Protein AF-A0A946VKT8-F1 (afdb_monomer_lite)

pLDDT: mean 88.97, std 10.98, range [55.47, 98.38]

Sequence (87 aa):
MNKTLLATAVASAAILSGISQPAVSHEAGDWIFRIGATNVDPDASSSLISTADTGALPGTGADVDDNTQLGLNLVYMLSDNIGVEVL

Radius of gyration: 26.4 Å; chains: 1; bounding box: 50×54×59 Å

Foldseek 3Di:
DPVVVVVVVVVVVVVVVVPPDPPDQDFAFDKDKDKDKDKDDDPDDAFADADPVRGGDPPHGDDDDMDIDIDIKIWHHNGSPDIDMDD

Secondary structure (DSSP, 8-state):
--HHHHHHHHHHHHHHHTT--------TT-EEEEEEEEEE------PPPEETTTEEPTT-------EEEEEEEEEEEEETTEEEEE-

Structure (mmCIF, N/CA/C/O backbone):
data_AF-A0A946VKT8-F1
#
_entry.id   AF-A0A946VKT8-F1
#
loop_
_atom_site.group_PDB
_atom_site.id
_atom_site.type_symbol
_atom_site.label_atom_id
_atom_site.label_alt_id
_atom_site.label_comp_id
_atom_site.label_asym_id
_atom_site.label_entity_id
_atom_site.label_seq_id
_atom_site.pdbx_PDB_ins_code
_atom_site.Cartn_x
_atom_site.Cartn_y
_atom_site.Cartn_z
_atom_site.occupancy
_atom_site.B_iso_or_equiv
_atom_site.auth_seq_id
_atom_site.auth_comp_id
_atom_site.auth_asym_id
_atom_site.auth_atom_id
_atom_site.pdbx_PDB_model_num
ATOM 1 N N . MET A 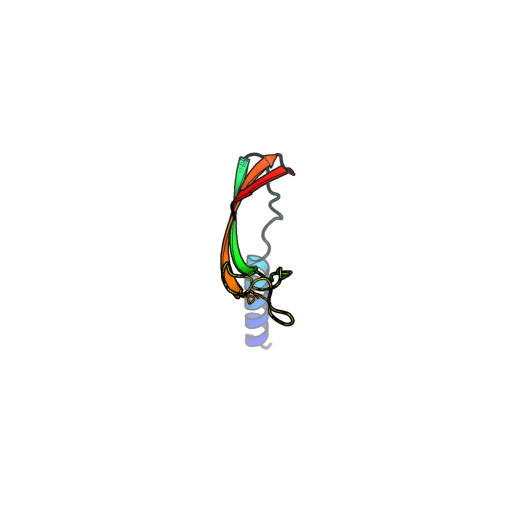1 1 ? -24.512 -41.227 27.175 1.00 55.47 1 MET A N 1
ATOM 2 C CA . MET A 1 1 ? -24.372 -39.804 26.789 1.00 55.47 1 MET A CA 1
ATOM 3 C C . MET A 1 1 ? -22.903 -39.502 26.582 1.00 55.47 1 MET A C 1
ATOM 5 O O . MET A 1 1 ? -22.105 -39.729 27.485 1.00 55.47 1 MET A O 1
ATOM 9 N N . ASN A 1 2 ? -22.545 -39.053 25.385 1.00 63.88 2 ASN A N 1
ATOM 10 C CA . ASN A 1 2 ? -21.162 -38.968 24.927 1.00 63.88 2 ASN A CA 1
ATOM 11 C C . ASN A 1 2 ? -20.564 -37.664 25.462 1.00 63.88 2 ASN A C 1
ATOM 13 O O . ASN A 1 2 ? -20.596 -36.634 24.797 1.00 63.88 2 ASN A O 1
ATOM 17 N N . LYS A 1 3 ? -20.088 -37.705 26.710 1.00 71.12 3 LYS A N 1
ATOM 18 C CA . LYS A 1 3 ? -19.584 -36.551 27.480 1.00 71.12 3 LYS A CA 1
ATOM 19 C C . LYS A 1 3 ? -18.526 -35.759 26.697 1.00 71.12 3 LYS A C 1
ATOM 21 O O . LYS A 1 3 ? -18.462 -34.544 26.813 1.00 71.12 3 LYS A O 1
ATOM 26 N N . THR A 1 4 ? -17.774 -36.452 25.844 1.00 74.56 4 THR A N 1
ATOM 27 C CA . THR A 1 4 ? -16.777 -35.895 24.926 1.00 74.56 4 THR A CA 1
ATOM 28 C C . THR A 1 4 ? -17.395 -35.012 23.840 1.00 74.56 4 THR A C 1
ATOM 30 O O . THR A 1 4 ? -16.926 -33.903 23.643 1.00 74.56 4 THR A O 1
ATOM 33 N N . LEU A 1 5 ? -18.488 -35.438 23.194 1.00 77.12 5 LEU A N 1
ATOM 34 C CA . LEU A 1 5 ? -19.201 -34.629 22.190 1.00 77.12 5 LEU A CA 1
ATOM 35 C C . LEU A 1 5 ? -19.796 -33.362 22.808 1.00 77.12 5 LEU A C 1
ATOM 37 O O . LEU A 1 5 ? -19.745 -32.294 22.207 1.00 77.12 5 LEU A O 1
ATOM 41 N N . LEU A 1 6 ? -20.321 -33.479 24.030 1.00 78.75 6 LEU A N 1
ATOM 42 C CA . LEU A 1 6 ? -20.880 -32.344 24.757 1.00 78.75 6 LEU A CA 1
ATOM 43 C C . LEU A 1 6 ? -19.782 -31.345 25.161 1.00 78.75 6 LEU A C 1
ATOM 45 O O . LEU A 1 6 ? -19.956 -30.143 24.995 1.00 78.75 6 LEU A O 1
ATOM 49 N N . ALA A 1 7 ? -18.629 -31.840 25.621 1.00 80.12 7 ALA A N 1
ATOM 50 C CA . ALA A 1 7 ? -17.470 -31.009 25.941 1.00 80.12 7 ALA A CA 1
ATOM 51 C C . ALA A 1 7 ? -16.899 -30.302 24.699 1.00 80.12 7 ALA A C 1
ATOM 53 O O . ALA A 1 7 ? -16.601 -29.112 24.761 1.00 80.12 7 ALA A O 1
ATOM 54 N N . THR A 1 8 ? -16.806 -30.993 23.558 1.00 81.06 8 THR A N 1
ATOM 55 C CA . THR A 1 8 ? -16.360 -30.393 22.291 1.00 81.06 8 THR A CA 1
ATOM 56 C C . THR A 1 8 ? -17.337 -29.330 21.790 1.00 81.06 8 THR A C 1
ATOM 58 O O . THR A 1 8 ? -16.897 -28.272 21.346 1.00 81.06 8 THR A O 1
ATOM 61 N N . ALA A 1 9 ? -18.649 -29.562 21.900 1.00 82.88 9 ALA A N 1
ATOM 62 C CA . ALA A 1 9 ? -19.672 -28.590 21.506 1.00 82.88 9 ALA A CA 1
ATOM 63 C C . ALA A 1 9 ? -19.641 -27.321 22.377 1.00 82.88 9 ALA A C 1
ATOM 65 O O . ALA A 1 9 ? -19.731 -26.211 21.862 1.00 82.88 9 ALA A O 1
ATOM 66 N N . VAL A 1 10 ? -19.448 -27.467 23.691 1.00 83.56 10 VAL A N 1
ATOM 67 C CA . VAL A 1 10 ? -19.329 -26.324 24.612 1.00 83.56 10 VAL A CA 1
ATOM 68 C C . VAL A 1 10 ? -18.025 -25.555 24.379 1.00 83.56 10 VAL A C 1
ATOM 70 O O . VAL A 1 10 ? -18.042 -24.328 24.358 1.00 83.56 10 VAL A O 1
ATOM 73 N N . ALA A 1 11 ? -16.909 -26.250 24.139 1.00 81.81 11 ALA A N 1
ATOM 74 C CA . ALA A 1 11 ? -15.629 -25.607 23.843 1.00 81.81 11 ALA A CA 1
ATOM 75 C C . ALA A 1 11 ? -15.667 -24.815 22.525 1.00 81.81 11 ALA A C 1
ATOM 77 O O . ALA A 1 11 ? -15.204 -23.680 22.472 1.00 81.81 11 ALA A O 1
ATOM 78 N N . SER A 1 12 ? -16.268 -25.377 21.473 1.00 76.62 12 SER A N 1
ATOM 79 C CA . SER A 1 12 ? -16.419 -24.688 20.184 1.00 76.62 12 SER A CA 1
ATOM 80 C C . SER A 1 12 ? -17.388 -23.505 20.265 1.00 76.62 12 SER A C 1
ATOM 82 O O . SER A 1 12 ? -17.079 -22.442 19.730 1.00 76.62 12 SER A O 1
ATOM 84 N N . ALA A 1 13 ? -18.496 -23.626 21.003 1.00 78.44 13 ALA A N 1
ATOM 85 C CA . ALA A 1 13 ? -19.403 -22.506 21.259 1.00 78.44 13 ALA A CA 1
ATOM 86 C C . ALA A 1 13 ? -18.734 -21.373 22.060 1.00 78.44 13 ALA A C 1
ATOM 88 O O . ALA A 1 13 ? -18.923 -20.203 21.732 1.00 78.44 13 ALA A O 1
ATOM 89 N N . ALA A 1 14 ? -17.907 -21.703 23.059 1.00 77.94 14 ALA A N 1
ATOM 90 C CA . ALA A 1 14 ? -17.157 -20.713 23.832 1.00 77.94 14 ALA A CA 1
ATOM 91 C C . ALA A 1 14 ? -16.144 -19.954 22.959 1.00 77.94 14 ALA A C 1
ATOM 93 O O . ALA A 1 14 ? -16.084 -18.726 23.021 1.00 77.94 14 ALA A O 1
ATOM 94 N N . ILE A 1 15 ? -15.416 -20.664 22.090 1.00 77.06 15 ILE A N 1
ATOM 95 C CA . ILE A 1 15 ? -14.471 -20.052 21.144 1.00 77.06 15 ILE A CA 1
ATOM 96 C C . ILE A 1 15 ? -15.206 -19.111 20.184 1.00 77.06 15 ILE A C 1
ATOM 98 O O . ILE A 1 15 ? -14.787 -17.970 20.031 1.00 77.06 15 ILE A O 1
ATOM 102 N N . LEU A 1 16 ? -16.326 -19.547 19.596 1.00 71.75 16 LEU A N 1
ATOM 103 C CA . LEU A 1 16 ? -17.123 -18.743 18.659 1.00 71.75 16 LEU A CA 1
ATOM 104 C C . LEU A 1 16 ? -17.751 -17.508 19.324 1.00 71.75 16 LEU A C 1
ATOM 106 O O . LEU A 1 16 ? -17.780 -16.436 18.724 1.00 71.75 16 LEU A O 1
ATOM 110 N N . SER A 1 17 ? -18.203 -17.622 20.578 1.00 67.75 17 SER A N 1
ATOM 111 C CA . SER A 1 17 ? -18.750 -16.483 21.330 1.00 67.75 17 SER A CA 1
ATOM 112 C C . SER A 1 17 ? -17.701 -15.421 21.676 1.00 67.75 17 SER A C 1
ATOM 114 O O . SER A 1 17 ? -18.045 -14.247 21.782 1.00 67.75 17 SER A O 1
ATOM 116 N N . GLY A 1 18 ? -16.422 -15.801 21.778 1.00 64.12 18 GLY A N 1
ATOM 117 C CA . GLY A 1 18 ? -15.312 -14.868 21.998 1.00 64.12 18 GLY A CA 1
ATOM 118 C C . GLY A 1 18 ? -14.966 -13.999 20.783 1.00 64.12 18 GLY A C 1
ATOM 119 O O . GLY A 1 18 ? -14.262 -13.007 20.934 1.00 64.12 18 GLY A O 1
ATOM 120 N N . ILE A 1 19 ? -15.470 -14.347 19.593 1.00 66.38 19 ILE A N 1
ATOM 121 C CA . ILE A 1 19 ? -15.240 -13.611 18.334 1.00 66.38 19 ILE A CA 1
ATOM 122 C C . ILE A 1 19 ? -16.389 -12.636 18.036 1.00 66.38 19 ILE A C 1
ATOM 124 O O . ILE A 1 19 ? -16.284 -11.802 17.140 1.00 66.38 19 ILE A O 1
ATOM 128 N N . SER A 1 20 ? -17.493 -12.715 18.787 1.00 62.25 20 SER A N 1
ATOM 129 C CA . SER A 1 20 ? -18.627 -11.798 18.661 1.00 62.25 20 SER A CA 1
ATOM 130 C C . SER A 1 20 ? -18.287 -10.452 19.303 1.00 62.25 20 SER A C 1
ATOM 132 O O . SER A 1 20 ? -18.781 -10.119 20.380 1.00 62.25 20 SER A O 1
ATOM 134 N N . GLN A 1 21 ? -17.423 -9.674 18.657 1.00 64.44 21 GLN A N 1
ATOM 135 C CA . GLN A 1 21 ? -17.229 -8.280 19.032 1.00 64.44 21 GLN A CA 1
ATOM 136 C C . GLN A 1 21 ? -18.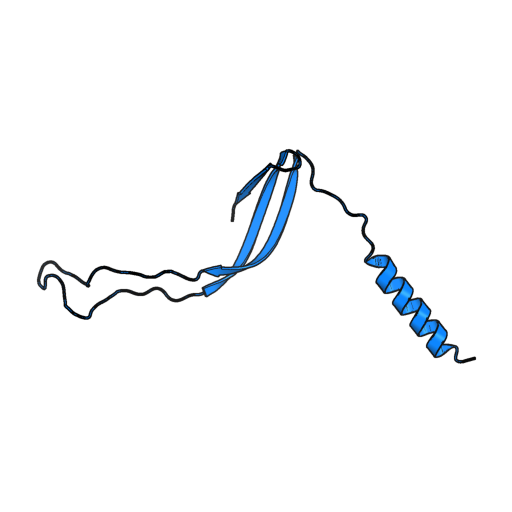458 -7.463 18.602 1.00 64.44 21 GLN A C 1
ATOM 138 O O . GLN A 1 21 ? -19.016 -7.725 17.531 1.00 64.44 21 GLN A O 1
ATOM 143 N N . PRO A 1 22 ? -18.918 -6.492 19.415 1.00 69.50 22 PRO A N 1
ATOM 144 C CA . PRO A 1 22 ? -19.891 -5.520 18.936 1.00 69.50 22 PRO A CA 1
ATOM 145 C C . PRO A 1 22 ? -19.326 -4.841 17.684 1.00 69.50 22 PRO A C 1
ATOM 147 O O . PRO A 1 22 ? -18.118 -4.628 17.589 1.00 69.50 22 PRO A O 1
ATOM 150 N N . ALA A 1 23 ? -20.185 -4.519 16.718 1.00 67.25 23 ALA A N 1
ATOM 151 C CA . ALA A 1 23 ? -19.783 -3.707 15.578 1.00 67.25 23 ALA A CA 1
ATOM 152 C C . ALA A 1 23 ? -19.406 -2.310 16.095 1.00 67.25 23 ALA A C 1
ATOM 154 O O . ALA A 1 23 ? -20.276 -1.473 16.324 1.00 67.25 23 ALA A O 1
ATOM 155 N N . VAL A 1 24 ? -18.117 -2.094 16.353 1.00 71.94 24 VAL A N 1
ATOM 156 C CA . VAL A 1 24 ? -17.572 -0.783 16.702 1.00 71.94 24 VAL A CA 1
ATOM 157 C C . VAL A 1 24 ? -17.345 -0.056 15.385 1.00 71.94 24 VAL A C 1
ATOM 159 O O . VAL A 1 24 ? -16.469 -0.434 14.608 1.00 71.94 24 VAL A O 1
ATOM 162 N N . SER A 1 25 ? -18.201 0.923 15.099 1.00 82.25 25 SER A N 1
ATOM 163 C CA . SER A 1 25 ? -17.974 1.846 13.988 1.00 82.25 25 SER A CA 1
ATOM 164 C C . SER A 1 25 ? -16.793 2.745 14.321 1.00 82.25 25 SER A C 1
ATOM 166 O O . SER A 1 25 ? -16.555 3.041 15.488 1.00 82.25 25 SER A O 1
ATOM 168 N N . HIS A 1 26 ? -16.085 3.191 13.292 1.00 88.00 26 HIS A N 1
ATOM 169 C CA . HIS A 1 26 ? -15.122 4.271 13.445 1.00 88.00 26 HIS A CA 1
ATOM 170 C C . HIS A 1 26 ? -15.865 5.599 13.626 1.00 88.00 26 HIS A C 1
ATOM 172 O O . HIS A 1 26 ? -16.893 5.822 12.979 1.00 88.00 26 HIS A O 1
ATOM 178 N N . GLU A 1 27 ? -15.340 6.456 14.491 1.00 92.56 27 GLU A N 1
ATOM 179 C CA . GLU A 1 27 ? -15.886 7.770 14.836 1.00 92.56 27 GLU A CA 1
ATOM 180 C C . GLU A 1 27 ? -14.850 8.876 14.578 1.00 92.56 27 GLU A C 1
ATOM 182 O O . GLU A 1 27 ? -13.653 8.629 14.390 1.00 92.56 27 GLU A O 1
ATOM 187 N N . ALA A 1 28 ? -15.308 10.128 14.550 1.00 95.69 28 ALA A N 1
ATOM 188 C CA . ALA A 1 28 ? -14.430 11.289 14.463 1.00 95.69 28 ALA A CA 1
ATOM 189 C C . ALA A 1 28 ? -13.359 11.279 15.575 1.00 95.69 28 ALA A C 1
ATOM 191 O O . ALA A 1 28 ? -13.666 11.260 16.765 1.00 95.69 28 ALA A O 1
ATOM 192 N N . GLY A 1 29 ? -12.089 11.368 15.182 1.00 95.62 29 GLY A N 1
ATOM 193 C CA . GLY A 1 29 ? -10.933 11.352 16.077 1.00 95.62 29 GLY A CA 1
ATOM 194 C C . GLY A 1 29 ? -10.262 9.986 16.241 1.00 95.62 29 GLY A C 1
ATOM 195 O O . GLY A 1 29 ? -9.186 9.931 16.845 1.00 95.62 29 GLY A O 1
ATOM 196 N N . ASP A 1 30 ? -10.833 8.914 15.690 1.00 95.75 30 ASP A N 1
ATOM 197 C CA . ASP A 1 30 ? -10.233 7.583 15.747 1.00 95.75 30 ASP A CA 1
ATOM 198 C C . ASP A 1 30 ? -8.924 7.493 14.955 1.00 95.75 30 ASP A C 1
ATOM 200 O O . ASP A 1 30 ? -8.785 8.023 13.848 1.00 95.75 30 ASP A O 1
ATOM 204 N N . TRP A 1 31 ? -7.975 6.740 15.515 1.00 95.69 31 TRP A N 1
ATOM 205 C CA . TRP A 1 31 ? -6.778 6.285 14.817 1.00 95.69 31 TRP A CA 1
ATOM 206 C C . TRP A 1 31 ? -6.950 4.827 14.404 1.00 95.69 31 TRP A C 1
ATOM 208 O O . TRP A 1 31 ? -7.185 3.959 15.246 1.00 95.69 31 TRP A O 1
ATOM 218 N N . ILE A 1 32 ? -6.772 4.545 13.116 1.00 94.69 32 ILE A N 1
ATOM 219 C CA . ILE A 1 32 ? -6.848 3.193 12.560 1.00 94.69 32 ILE A CA 1
ATOM 220 C C . ILE A 1 32 ? -5.462 2.808 12.055 1.00 94.69 32 ILE A C 1
ATOM 222 O O . ILE A 1 32 ? -4.893 3.478 11.195 1.00 94.69 32 ILE A O 1
ATOM 226 N N . PHE A 1 33 ? -4.928 1.706 12.574 1.00 95.50 33 PHE A N 1
ATOM 227 C CA . PHE A 1 33 ? -3.658 1.139 12.133 1.00 95.50 33 PHE A CA 1
ATOM 228 C C . PHE A 1 33 ? -3.901 -0.175 11.389 1.00 95.50 33 PHE A C 1
ATOM 230 O O . PHE A 1 33 ? -4.525 -1.090 11.930 1.00 95.50 33 PHE A O 1
ATOM 237 N N . ARG A 1 34 ? -3.412 -0.273 10.150 1.00 94.94 34 ARG A N 1
ATOM 238 C CA . ARG A 1 34 ? -3.559 -1.457 9.294 1.00 94.94 34 ARG A CA 1
ATOM 239 C C . ARG A 1 34 ? -2.193 -2.005 8.912 1.00 94.94 34 ARG A C 1
ATOM 241 O O . ARG A 1 34 ? -1.304 -1.257 8.516 1.00 94.94 34 ARG A O 1
ATOM 248 N N . ILE A 1 35 ? -2.059 -3.322 8.992 1.00 96.50 35 ILE A N 1
ATOM 249 C CA . ILE A 1 35 ? -0.861 -4.073 8.620 1.00 96.50 35 ILE A CA 1
ATOM 250 C C . ILE A 1 35 ? -1.267 -5.210 7.685 1.00 96.50 35 ILE A C 1
ATOM 252 O O . ILE A 1 35 ? -2.252 -5.902 7.944 1.00 96.50 35 ILE A O 1
ATOM 256 N N . GLY A 1 36 ? -0.536 -5.403 6.592 1.00 96.06 36 GLY A N 1
ATOM 257 C CA . GLY A 1 36 ? -0.868 -6.445 5.624 1.00 96.06 36 GLY A CA 1
ATOM 258 C C . GLY A 1 36 ? 0.119 -6.541 4.472 1.00 96.06 36 GLY A C 1
ATOM 259 O O . GLY A 1 36 ? 1.146 -5.872 4.464 1.00 96.06 36 GLY A O 1
ATOM 260 N N . ALA A 1 37 ? -0.195 -7.385 3.495 1.00 97.62 37 ALA A N 1
ATOM 261 C CA . ALA A 1 37 ? 0.544 -7.440 2.241 1.00 97.62 37 ALA A CA 1
ATOM 262 C C . ALA A 1 37 ? 0.052 -6.324 1.306 1.00 97.62 37 ALA A C 1
ATOM 264 O O . ALA A 1 37 ? -1.149 -6.189 1.088 1.00 97.62 37 ALA A O 1
ATOM 265 N N . THR A 1 38 ? 0.967 -5.519 0.772 1.00 96.88 38 THR A N 1
ATOM 266 C CA . THR A 1 38 ? 0.695 -4.471 -0.224 1.00 96.88 38 THR A CA 1
ATOM 267 C C . THR A 1 38 ? 1.468 -4.788 -1.491 1.00 96.88 38 THR A C 1
ATOM 269 O O . THR A 1 38 ? 2.678 -4.996 -1.426 1.00 96.88 38 THR A O 1
ATOM 272 N N . ASN A 1 39 ? 0.768 -4.844 -2.624 1.00 97.44 39 ASN A N 1
ATOM 273 C CA . ASN A 1 39 ? 1.356 -5.123 -3.929 1.00 97.44 39 ASN A CA 1
ATOM 274 C C . ASN A 1 39 ? 1.441 -3.844 -4.759 1.00 97.44 39 ASN A C 1
ATOM 276 O O . ASN A 1 39 ? 0.440 -3.142 -4.903 1.00 97.44 39 ASN A O 1
ATOM 280 N N . VAL A 1 40 ? 2.618 -3.574 -5.315 1.00 96.81 40 VAL A N 1
ATOM 281 C CA . VAL A 1 40 ? 2.803 -2.566 -6.358 1.00 96.81 40 VAL A CA 1
ATOM 282 C C . VAL A 1 40 ? 2.852 -3.308 -7.686 1.00 96.81 40 VAL A C 1
ATOM 284 O O . VAL A 1 40 ? 3.762 -4.103 -7.894 1.00 96.81 40 VAL A O 1
ATOM 287 N N . ASP A 1 41 ? 1.864 -3.055 -8.541 1.00 97.31 41 ASP A N 1
ATOM 288 C CA . ASP A 1 41 ? 1.751 -3.602 -9.898 1.00 97.31 41 ASP A CA 1
ATOM 289 C C . ASP A 1 41 ? 1.831 -2.436 -10.897 1.00 97.31 41 ASP A C 1
ATOM 291 O O . ASP A 1 41 ? 0.847 -1.701 -11.054 1.00 97.31 41 ASP A O 1
ATOM 295 N N . 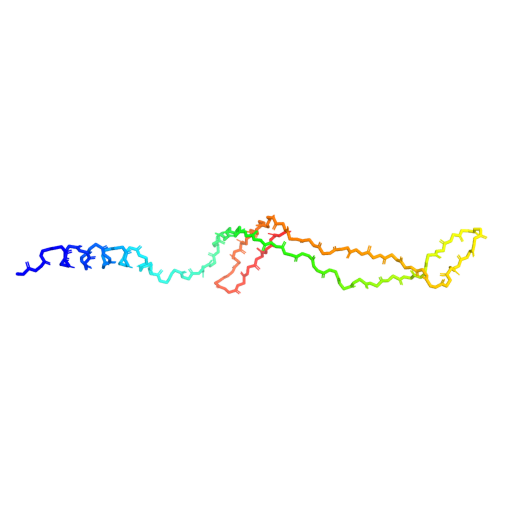PRO A 1 42 ? 3.019 -2.143 -11.457 1.00 96.19 42 PRO A N 1
ATOM 296 C CA . PRO A 1 42 ? 3.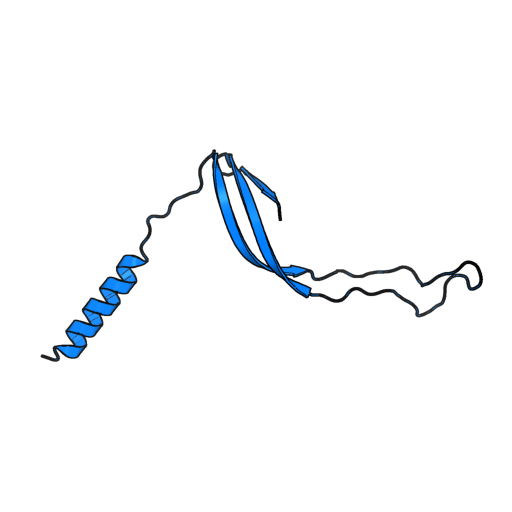194 -1.006 -12.350 1.00 96.19 42 PRO A CA 1
ATOM 297 C C . PRO A 1 42 ? 2.444 -1.190 -13.675 1.00 96.19 42 PRO A C 1
ATOM 299 O O . PRO A 1 4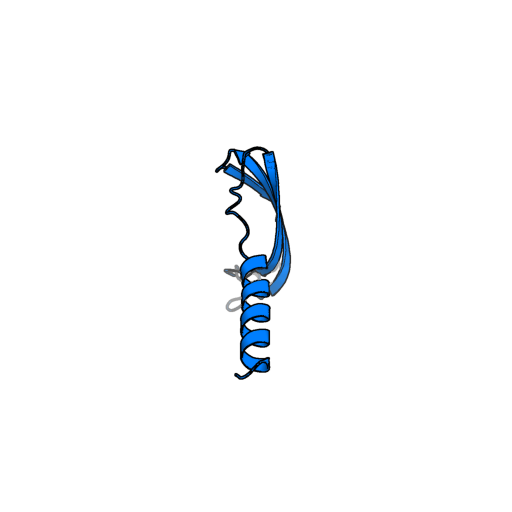2 ? 2.672 -2.150 -14.403 1.00 96.19 42 PRO A O 1
ATOM 302 N N . ASP A 1 43 ? 1.639 -0.198 -14.067 1.00 95.75 43 ASP A N 1
ATOM 303 C CA . ASP A 1 43 ? 1.215 -0.040 -15.468 1.00 95.75 43 ASP A CA 1
ATOM 304 C C . ASP A 1 43 ? 2.384 0.562 -16.270 1.00 95.75 43 ASP A C 1
ATOM 306 O O . ASP A 1 43 ? 2.444 1.766 -16.554 1.00 95.75 43 ASP A O 1
ATOM 310 N N . ALA A 1 44 ? 3.411 -0.262 -16.488 1.00 90.69 44 ALA A N 1
ATOM 311 C CA . ALA A 1 44 ? 4.689 0.175 -17.016 1.00 90.69 44 ALA A CA 1
ATOM 312 C C . ALA A 1 44 ? 4.589 0.528 -18.506 1.00 90.69 44 ALA A C 1
ATOM 314 O O . ALA A 1 44 ? 4.241 -0.279 -19.369 1.00 90.69 44 ALA A O 1
ATOM 315 N N . SER A 1 45 ? 4.968 1.764 -18.820 1.00 93.69 45 SER A N 1
ATOM 316 C CA . SER A 1 45 ? 5.232 2.210 -20.181 1.00 93.69 45 SER A CA 1
ATOM 317 C C . SER A 1 45 ? 6.454 3.117 -20.183 1.00 93.69 45 SER A C 1
ATOM 319 O O . SER A 1 45 ? 6.660 3.920 -19.270 1.00 93.69 45 SER A O 1
ATOM 321 N N . SER A 1 46 ? 7.290 2.991 -21.211 1.00 94.25 46 SER A N 1
ATOM 322 C CA . SER A 1 46 ? 8.493 3.804 -21.346 1.00 94.25 46 SER A CA 1
ATOM 323 C C . SER A 1 46 ? 8.621 4.365 -22.753 1.00 94.25 46 SER A C 1
ATOM 325 O O . SER A 1 46 ? 8.158 3.784 -23.737 1.00 94.25 46 SER A O 1
ATOM 327 N N . SER A 1 47 ? 9.333 5.483 -22.870 1.00 94.44 47 SER A N 1
ATOM 328 C CA . SER A 1 47 ? 9.915 5.865 -24.152 1.00 94.44 47 SER A CA 1
ATOM 329 C C . SER A 1 47 ? 10.992 4.857 -24.568 1.00 94.44 47 SER A C 1
ATOM 331 O O . SER A 1 47 ? 11.503 4.097 -23.740 1.00 94.44 47 SER A O 1
ATOM 333 N N . LEU A 1 48 ? 11.388 4.898 -25.841 1.00 96.44 48 LEU A N 1
ATOM 334 C CA . LEU A 1 48 ? 12.583 4.194 -26.302 1.00 96.44 48 LEU A CA 1
ATOM 335 C C . LEU A 1 48 ? 13.810 4.677 -25.522 1.00 96.44 48 LEU A C 1
ATOM 337 O O . LEU A 1 48 ? 13.909 5.855 -25.159 1.00 96.44 48 LEU A O 1
ATOM 341 N N . ILE A 1 49 ? 14.765 3.780 -25.309 1.00 95.06 49 ILE A N 1
ATOM 342 C CA . ILE A 1 49 ? 16.043 4.140 -24.703 1.00 95.06 49 ILE A CA 1
ATOM 343 C C . ILE A 1 49 ? 16.800 5.034 -25.691 1.00 95.06 49 ILE A C 1
ATOM 345 O O . ILE A 1 49 ? 16.930 4.703 -26.871 1.00 95.06 49 ILE A O 1
ATOM 349 N N . SER A 1 50 ? 17.287 6.182 -25.211 1.00 96.00 50 SER A N 1
ATOM 350 C CA . SER A 1 50 ? 17.993 7.169 -26.030 1.00 96.00 50 SER A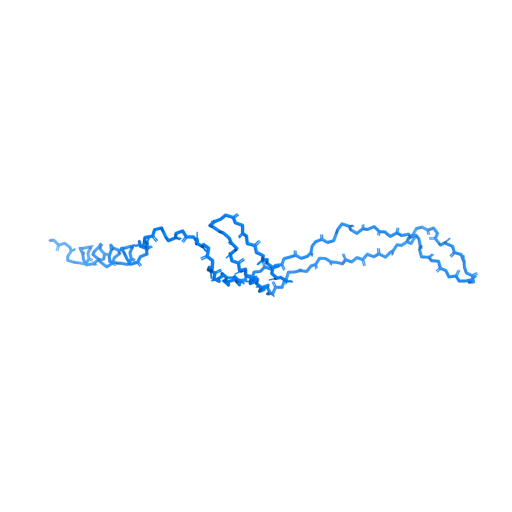 CA 1
ATOM 351 C C . SER A 1 50 ? 19.191 7.758 -25.297 1.00 96.00 50 SER A C 1
ATOM 353 O O . SER A 1 50 ? 19.089 8.130 -24.130 1.00 96.00 50 SER A O 1
ATOM 355 N N . THR A 1 51 ? 20.312 7.905 -26.004 1.00 93.31 51 THR A N 1
ATOM 356 C CA . THR A 1 51 ? 21.517 8.598 -25.514 1.00 93.31 51 THR A CA 1
ATOM 357 C C . THR A 1 51 ? 21.913 9.725 -26.464 1.00 93.31 51 THR A C 1
ATOM 359 O O . THR A 1 51 ? 21.368 9.829 -27.565 1.00 93.31 51 THR A O 1
ATOM 362 N N . ALA A 1 52 ? 22.866 10.565 -26.050 1.00 94.25 52 ALA A N 1
ATOM 363 C CA . ALA A 1 52 ? 23.389 11.636 -26.897 1.00 94.25 52 ALA A CA 1
ATOM 364 C C . ALA A 1 52 ? 24.066 11.108 -28.179 1.00 94.25 52 ALA A C 1
ATOM 366 O O . ALA A 1 52 ? 23.961 11.750 -29.220 1.00 94.25 52 ALA A O 1
ATOM 367 N N . ASP A 1 53 ? 24.701 9.933 -28.117 1.00 92.75 53 ASP A N 1
ATOM 368 C CA . ASP A 1 53 ? 25.467 9.370 -29.236 1.00 92.75 53 ASP A CA 1
ATOM 369 C C . ASP A 1 53 ? 24.614 8.506 -30.175 1.00 92.75 53 ASP A C 1
ATOM 371 O O . ASP A 1 53 ? 24.911 8.386 -31.363 1.00 92.75 53 ASP A O 1
ATOM 375 N N . THR A 1 54 ? 23.555 7.883 -29.653 1.00 91.94 54 THR A N 1
ATOM 376 C CA . THR A 1 54 ? 22.775 6.875 -30.390 1.00 91.94 54 THR A CA 1
ATOM 377 C C . THR A 1 54 ? 21.404 7.354 -30.853 1.00 91.94 54 THR A C 1
ATOM 379 O O . THR A 1 54 ? 20.804 6.715 -31.717 1.00 91.94 54 THR A O 1
ATOM 382 N N . GLY A 1 55 ? 20.866 8.428 -30.263 1.00 92.56 55 GLY A N 1
ATOM 383 C CA . GLY A 1 55 ? 19.444 8.752 -30.392 1.00 92.56 55 GLY A CA 1
ATOM 384 C C . GLY A 1 55 ? 18.546 7.621 -29.869 1.00 92.56 55 GLY A C 1
ATOM 385 O O . GLY A 1 55 ? 19.015 6.748 -29.134 1.00 92.56 55 GLY A O 1
ATOM 386 N N . ALA A 1 56 ? 17.259 7.639 -30.231 1.00 95.69 56 ALA A N 1
ATOM 387 C CA . ALA A 1 56 ? 16.277 6.649 -29.785 1.00 95.69 56 ALA A CA 1
ATOM 388 C C . ALA A 1 56 ? 16.465 5.299 -30.495 1.00 95.69 56 ALA A C 1
ATOM 390 O O . ALA A 1 56 ? 16.391 5.228 -31.722 1.00 95.69 56 ALA A O 1
ATOM 391 N N . LEU A 1 57 ? 16.659 4.225 -29.726 1.00 95.12 57 LEU A N 1
ATOM 392 C CA . LEU A 1 57 ? 16.843 2.874 -30.259 1.00 95.12 57 LEU A CA 1
ATOM 393 C C . LEU A 1 57 ? 15.497 2.150 -30.432 1.00 95.12 57 LEU A C 1
ATOM 395 O O . LEU A 1 57 ? 14.821 1.886 -29.433 1.00 95.12 57 LEU A O 1
ATOM 399 N N . PRO A 1 58 ? 15.109 1.757 -31.660 1.00 93.56 58 PRO A N 1
ATOM 400 C CA . PRO A 1 58 ? 13.897 0.972 -31.889 1.00 93.56 58 PRO A CA 1
ATOM 401 C C . PRO A 1 58 ? 13.927 -0.374 -31.155 1.00 93.56 58 PRO A C 1
ATOM 403 O O . PRO A 1 58 ? 14.961 -1.036 -31.106 1.00 93.56 58 PRO A O 1
ATOM 406 N N . GLY A 1 59 ? 12.779 -0.798 -30.622 1.00 91.75 59 GLY A N 1
ATOM 407 C CA . GLY A 1 59 ? 12.636 -2.089 -29.936 1.00 91.75 59 GLY A CA 1
ATOM 408 C C . GLY A 1 59 ? 13.229 -2.139 -28.525 1.00 91.75 59 GLY A C 1
ATOM 409 O O . GLY A 1 59 ? 13.363 -3.224 -27.970 1.00 91.75 59 GLY A O 1
ATOM 410 N N . THR A 1 60 ? 13.586 -0.990 -27.948 1.00 94.38 60 THR A N 1
ATOM 411 C CA . THR A 1 60 ? 14.054 -0.887 -26.560 1.00 94.38 60 THR A CA 1
ATOM 412 C C . THR A 1 60 ? 12.981 -0.282 -25.663 1.00 94.38 60 THR A C 1
ATOM 414 O O . THR A 1 60 ? 12.179 0.536 -26.110 1.00 94.38 60 THR A O 1
ATOM 417 N N . GLY A 1 61 ? 12.988 -0.662 -24.391 1.00 92.94 61 GLY A N 1
ATOM 418 C CA . GLY A 1 61 ? 12.108 -0.119 -23.365 1.00 92.94 61 GLY A CA 1
ATOM 419 C C . GLY A 1 61 ? 12.683 -0.401 -21.984 1.00 92.94 61 GLY A C 1
ATOM 420 O O . GLY A 1 61 ? 13.529 -1.284 -21.831 1.00 92.94 61 GLY A O 1
ATOM 421 N N . ALA A 1 62 ? 12.262 0.390 -21.006 1.00 94.31 62 ALA A N 1
ATOM 422 C CA . ALA A 1 62 ? 12.515 0.138 -19.600 1.00 94.31 62 ALA A CA 1
ATOM 423 C C . ALA A 1 62 ? 11.233 -0.409 -18.980 1.00 94.31 62 ALA A C 1
ATOM 425 O O . ALA A 1 62 ? 10.146 0.082 -19.281 1.00 94.31 62 ALA A O 1
ATOM 426 N N . ASP A 1 63 ? 11.390 -1.403 -18.119 1.00 94.88 63 ASP A N 1
ATOM 427 C CA . ASP A 1 63 ? 10.285 -2.039 -17.420 1.00 94.88 63 ASP A CA 1
ATOM 428 C C . ASP A 1 63 ? 10.542 -2.016 -15.912 1.00 94.88 63 ASP A C 1
ATOM 430 O O . ASP A 1 63 ? 11.686 -1.839 -15.472 1.00 94.88 63 ASP A O 1
ATOM 434 N N . VAL A 1 64 ? 9.475 -2.152 -15.132 1.00 96.06 64 VAL A N 1
ATOM 435 C CA . VAL A 1 64 ? 9.526 -2.229 -13.673 1.00 96.06 64 VAL A CA 1
ATOM 436 C C . VAL A 1 64 ? 8.660 -3.400 -13.236 1.00 96.06 64 VAL A C 1
ATOM 438 O O . VAL A 1 64 ? 7.452 -3.380 -13.446 1.00 96.06 64 VAL A O 1
ATOM 441 N N . ASP A 1 65 ? 9.291 -4.390 -12.607 1.00 97.06 65 ASP A N 1
ATOM 442 C CA . ASP A 1 65 ? 8.605 -5.579 -12.100 1.00 97.06 65 ASP A CA 1
ATOM 443 C C . ASP A 1 65 ? 7.639 -5.239 -10.950 1.00 97.06 65 ASP A C 1
ATOM 445 O O . ASP A 1 65 ? 7.798 -4.239 -10.236 1.00 97.06 65 ASP A O 1
ATOM 449 N N . ASP A 1 66 ? 6.659 -6.114 -10.736 1.00 97.81 66 ASP A N 1
ATOM 450 C CA . ASP A 1 66 ? 5.759 -6.059 -9.593 1.00 97.81 66 ASP A CA 1
ATOM 451 C C . ASP A 1 66 ? 6.442 -6.535 -8.298 1.00 97.81 66 ASP A C 1
ATOM 453 O O . ASP A 1 66 ? 7.436 -7.267 -8.298 1.00 97.81 66 ASP A O 1
ATOM 457 N N . ASN A 1 67 ? 5.925 -6.094 -7.146 1.00 98.12 67 ASN A N 1
ATOM 458 C CA . ASN A 1 67 ? 6.422 -6.563 -5.853 1.00 98.12 67 ASN A CA 1
ATOM 459 C C . ASN A 1 67 ? 5.377 -6.448 -4.736 1.00 98.12 67 ASN A C 1
ATOM 461 O O . ASN A 1 67 ? 4.802 -5.381 -4.499 1.00 98.12 67 ASN A O 1
ATOM 465 N N . THR A 1 68 ? 5.214 -7.528 -3.969 1.00 98.38 68 THR A N 1
ATOM 466 C CA . THR A 1 68 ? 4.401 -7.560 -2.747 1.00 98.38 68 THR A CA 1
ATOM 467 C C . THR A 1 68 ? 5.284 -7.440 -1.507 1.00 98.38 68 THR A C 1
ATOM 469 O O . THR A 1 68 ? 6.186 -8.248 -1.296 1.00 98.38 68 THR A O 1
ATOM 472 N N . GLN A 1 69 ? 4.986 -6.481 -0.628 1.00 97.44 69 GLN A N 1
ATOM 473 C CA . GLN A 1 69 ? 5.715 -6.262 0.627 1.00 97.44 69 GLN A CA 1
ATOM 474 C C . GLN A 1 69 ? 4.792 -6.097 1.836 1.00 97.44 69 GLN A C 1
ATOM 476 O O . GLN A 1 69 ? 3.569 -6.036 1.714 1.00 97.44 69 GLN A O 1
ATOM 481 N N . LEU A 1 70 ? 5.391 -6.021 3.028 1.00 97.25 70 LEU A N 1
ATOM 482 C CA . LEU A 1 70 ? 4.688 -5.603 4.236 1.00 97.25 70 LEU A CA 1
ATOM 483 C C . LEU A 1 70 ? 4.301 -4.122 4.118 1.00 97.25 70 LEU A C 1
ATOM 485 O O . LEU A 1 70 ? 5.173 -3.258 4.090 1.00 97.25 70 LEU A O 1
ATOM 489 N N . GLY A 1 71 ? 3.002 -3.846 4.078 1.00 96.94 71 GLY A N 1
ATOM 490 C CA . GLY A 1 71 ? 2.435 -2.504 4.105 1.00 96.94 71 GLY A CA 1
ATOM 491 C C . GLY A 1 71 ? 1.914 -2.134 5.487 1.00 96.94 71 GLY A C 1
ATOM 492 O O . GLY A 1 71 ? 1.303 -2.955 6.181 1.00 96.94 71 GLY A O 1
ATOM 493 N N . LEU A 1 72 ? 2.146 -0.879 5.863 1.00 96.75 72 LEU A N 1
ATOM 494 C CA . LEU A 1 72 ? 1.660 -0.260 7.090 1.00 96.75 72 LEU A CA 1
ATOM 495 C C . LEU A 1 72 ? 0.867 0.980 6.698 1.00 96.75 72 LEU A C 1
ATOM 497 O O . LEU A 1 72 ? 1.402 1.844 6.020 1.00 96.75 72 LEU A O 1
ATOM 501 N N . ASN A 1 73 ? -0.385 1.071 7.136 1.00 95.56 73 ASN A N 1
ATOM 502 C CA . ASN A 1 73 ? -1.239 2.213 6.829 1.00 95.56 73 ASN A CA 1
ATOM 503 C C . ASN A 1 73 ? -1.788 2.791 8.127 1.00 95.56 73 ASN A C 1
ATOM 505 O O . ASN A 1 73 ? -2.260 2.051 8.998 1.00 95.56 73 ASN A O 1
ATOM 509 N N . LEU A 1 74 ? -1.745 4.109 8.247 1.00 96.94 74 LEU A N 1
ATOM 510 C CA . LEU A 1 74 ? -2.222 4.834 9.412 1.00 96.94 74 LEU A CA 1
ATOM 511 C C . LEU A 1 74 ? -3.253 5.863 8.963 1.00 96.94 74 LEU A C 1
ATOM 513 O O . LEU A 1 74 ? -2.958 6.729 8.142 1.00 96.94 74 LEU A O 1
ATOM 517 N N . VAL A 1 75 ? -4.463 5.751 9.503 1.00 97.50 75 VAL A N 1
ATOM 518 C CA . VAL A 1 75 ? -5.592 6.623 9.176 1.00 97.50 75 VAL A CA 1
ATOM 519 C C . VAL A 1 75 ? -6.011 7.395 10.417 1.00 97.50 75 VAL A C 1
ATOM 521 O O . VAL A 1 75 ? -6.135 6.812 11.495 1.00 97.50 75 VAL A O 1
ATOM 524 N N . TYR A 1 76 ? -6.260 8.689 10.255 1.00 97.19 76 TYR A N 1
ATOM 525 C CA . TYR A 1 76 ? -6.915 9.529 11.252 1.00 97.19 76 TYR A CA 1
ATOM 526 C C . TYR A 1 76 ? -8.292 9.960 10.748 1.00 97.19 76 TYR A C 1
ATOM 528 O O . TYR A 1 76 ? -8.396 10.563 9.678 1.00 97.19 76 TYR A O 1
ATOM 536 N N . MET A 1 77 ? -9.346 9.665 11.505 1.00 97.75 77 MET A N 1
ATOM 537 C CA . MET A 1 77 ? -10.723 10.010 11.147 1.00 97.75 77 MET A CA 1
ATOM 538 C C . MET A 1 77 ? -11.009 11.479 11.492 1.00 97.75 77 MET A C 1
ATOM 540 O O . MET A 1 77 ? -11.027 11.861 12.657 1.00 97.75 77 MET A O 1
ATOM 544 N N . LEU A 1 78 ? -11.248 12.321 10.484 1.00 97.31 78 LEU A N 1
ATOM 545 C CA . LEU A 1 78 ? -11.684 13.716 10.663 1.00 97.31 78 LEU A CA 1
ATOM 546 C C . LEU A 1 78 ? -13.178 13.812 11.005 1.00 97.31 78 LEU A C 1
ATOM 548 O O . LEU A 1 78 ? -13.605 14.738 11.691 1.00 97.31 78 LEU A O 1
ATOM 552 N N . SER A 1 79 ? -13.969 12.867 10.504 1.00 95.88 79 SER A N 1
ATOM 553 C CA . SER A 1 79 ? -15.373 12.643 10.851 1.00 95.88 79 SER A CA 1
ATOM 554 C C . SER A 1 79 ? -15.665 11.143 10.815 1.00 95.88 79 SER A C 1
ATOM 556 O O . SER A 1 79 ? -14.824 10.370 10.362 1.00 95.88 79 SER A O 1
ATOM 558 N N . ASP A 1 80 ? -16.874 10.731 11.191 1.00 94.38 80 ASP A N 1
ATOM 559 C CA . ASP A 1 80 ? -17.308 9.324 11.165 1.00 94.38 80 ASP A CA 1
ATOM 560 C C . ASP A 1 80 ? -17.192 8.661 9.771 1.00 94.38 80 ASP A C 1
ATOM 562 O O . ASP A 1 80 ? -17.254 7.439 9.644 1.00 94.38 80 ASP A O 1
ATOM 566 N N . ASN A 1 81 ? -17.027 9.443 8.694 1.00 94.44 81 ASN A N 1
ATOM 567 C CA . ASN A 1 81 ? -16.963 8.934 7.317 1.00 94.44 81 ASN A CA 1
ATOM 568 C C . ASN A 1 81 ? -15.810 9.496 6.473 1.00 94.44 81 ASN A C 1
ATOM 570 O O . ASN A 1 81 ? -15.688 9.132 5.304 1.00 94.44 81 ASN A O 1
ATOM 574 N N . ILE A 1 82 ? -14.984 10.391 7.017 1.00 96.62 82 ILE A N 1
ATOM 575 C CA . ILE A 1 82 ? -13.862 11.003 6.295 1.00 96.62 82 ILE A CA 1
ATOM 576 C C . ILE A 1 82 ? -12.603 10.829 7.132 1.00 96.62 82 ILE A C 1
ATOM 578 O O . ILE A 1 82 ? -12.548 11.298 8.266 1.00 96.62 82 ILE A O 1
ATOM 582 N N . GLY A 1 83 ? -11.576 10.210 6.554 1.00 96.31 83 GLY A N 1
ATOM 583 C CA . GLY A 1 83 ? -10.267 10.044 7.176 1.00 96.31 83 GLY A CA 1
ATOM 584 C C . GLY A 1 83 ? -9.131 10.490 6.263 1.00 96.31 83 GLY A C 1
ATOM 585 O O . GLY A 1 83 ? -9.285 10.559 5.044 1.00 96.31 83 GLY A O 1
ATOM 586 N N . VAL A 1 84 ? -7.990 10.802 6.870 1.00 97.31 84 VAL A N 1
ATOM 587 C CA . VAL A 1 84 ? -6.724 11.070 6.180 1.00 97.31 84 VAL A CA 1
ATOM 588 C C . VAL A 1 84 ? -5.796 9.897 6.433 1.00 97.31 84 VAL A C 1
ATOM 590 O O . VAL A 1 84 ? -5.630 9.487 7.579 1.00 97.31 84 VAL A O 1
ATOM 593 N N . GLU A 1 85 ? -5.197 9.374 5.372 1.00 97.12 85 GLU A N 1
ATOM 594 C CA . GLU A 1 85 ? -4.368 8.174 5.403 1.00 97.12 85 GLU A CA 1
ATOM 595 C C . GLU A 1 85 ? -2.933 8.462 4.960 1.00 97.12 85 GLU A C 1
ATOM 597 O O . GLU A 1 85 ? -2.701 9.257 4.047 1.00 97.12 85 GLU A O 1
ATOM 602 N N . VAL A 1 86 ? -1.986 7.777 5.601 1.00 96.31 86 VAL A N 1
ATOM 603 C CA . VAL A 1 86 ? -0.597 7.649 5.154 1.00 96.31 86 VAL A CA 1
ATOM 604 C C . VAL A 1 86 ? -0.276 6.168 4.995 1.00 96.31 86 VAL A C 1
ATOM 606 O O . VAL A 1 86 ? -0.559 5.373 5.898 1.00 96.31 86 VAL A O 1
ATOM 609 N N . LEU A 1 87 ? 0.317 5.841 3.850 1.00 88.62 87 LEU A N 1
ATOM 610 C CA . LEU A 1 87 ? 0.698 4.510 3.394 1.00 88.62 87 LEU A CA 1
ATOM 611 C C . LEU A 1 87 ? 2.084 4.536 2.746 1.00 88.62 87 LEU A C 1
ATOM 613 O O . LEU A 1 87 ? 2.469 5.626 2.255 1.00 88.62 87 LEU A O 1
#